Protein AF-A0A928F4H4-F1 (afdb_monomer_lite)

pLDDT: mean 90.42, std 11.38, range [38.97, 98.25]

Secondary structure (DSSP, 8-state):
-HHHHHHHHHHHHHHHHHHHHHHHHHHHHH-TTHHHH-HHHHHHHHHHHHHHHHTHHHHHHHHHTT-S-TT---GGGSTTHHHHHHHHHHHHHHHTTS--

Sequence (100 aa):
MKKYFERKSAILRVFMMEKHFDAVKNAMTKDPQALKKDAHLCKRLEILKKYYDGVWIRDYERDEREEFPGWLKRGVLSQDGLYDLLCSISSLQNADGEEK

Radius of gyration: 15.17 Å; chains: 1; bounding box: 27×24×55 Å

Foldseek 3Di:
DVVVVVLVVLLVVQLVLVVLLCVLVVQCVVPVCSCVVDPVNVVSLVVLVCCVVPCLVVSLVCVVVVSYDPPRDRLSSPPCRSVVSNVSNVVSVVVVVPPD

Structure (mmCIF, N/CA/C/O backbone):
data_AF-A0A928F4H4-F1
#
_entry.id   AF-A0A928F4H4-F1
#
loop_
_atom_site.group_PDB
_atom_site.id
_atom_site.type_symbol
_atom_site.label_atom_id
_atom_site.label_alt_id
_atom_site.label_comp_id
_atom_site.label_asym_id
_atom_site.label_entity_id
_atom_site.label_seq_id
_atom_site.pdbx_PDB_ins_code
_atom_site.Cartn_x
_atom_site.Cartn_y
_atom_site.Cartn_z
_atom_site.occupancy
_atom_site.B_iso_or_equiv
_atom_site.auth_seq_id
_atom_site.auth_comp_id
_atom_site.auth_asym_id
_atom_site.auth_atom_id
_atom_site.pdbx_PDB_model_num
ATOM 1 N N . MET A 1 1 ? 9.364 -13.505 -24.251 1.00 64.62 1 MET A N 1
ATOM 2 C CA . MET A 1 1 ? 8.054 -13.874 -23.658 1.00 64.62 1 MET A CA 1
ATOM 3 C C . MET A 1 1 ? 7.989 -13.620 -22.144 1.00 64.62 1 MET A C 1
ATOM 5 O O . MET A 1 1 ? 7.096 -12.904 -21.712 1.00 64.62 1 MET A O 1
ATOM 9 N N . LYS A 1 2 ? 8.964 -14.090 -21.345 1.00 73.00 2 LYS A N 1
ATOM 10 C CA . LYS A 1 2 ? 9.017 -13.910 -19.875 1.00 73.00 2 LYS A CA 1
ATOM 11 C C . LYS A 1 2 ? 8.910 -12.447 -19.388 1.00 73.00 2 LYS A C 1
ATOM 13 O O . LYS A 1 2 ? 8.045 -12.138 -18.578 1.00 73.00 2 LYS A O 1
ATOM 18 N N . LYS A 1 3 ? 9.684 -11.527 -19.981 1.00 71.75 3 LYS A N 1
ATOM 19 C CA . LYS A 1 3 ? 9.678 -10.084 -19.643 1.00 71.75 3 LYS A CA 1
ATOM 20 C C . LYS A 1 3 ? 8.302 -9.412 -19.807 1.00 71.75 3 LYS A C 1
ATOM 22 O O . LYS A 1 3 ? 7.941 -8.532 -19.035 1.00 71.75 3 LYS A O 1
ATOM 27 N N . TYR A 1 4 ? 7.514 -9.839 -20.798 1.00 74.75 4 TYR A N 1
ATOM 28 C CA . TYR A 1 4 ? 6.166 -9.308 -21.036 1.00 74.75 4 TYR A CA 1
ATOM 29 C C . TYR A 1 4 ? 5.178 -9.750 -19.949 1.00 74.75 4 TYR A C 1
ATOM 31 O O . TYR A 1 4 ? 4.403 -8.937 -19.446 1.00 74.75 4 TYR A O 1
ATOM 39 N N . PHE A 1 5 ? 5.236 -11.027 -19.562 1.00 78.25 5 PHE A N 1
ATOM 40 C CA . PHE A 1 5 ? 4.407 -11.571 -18.489 1.00 78.25 5 PHE A CA 1
ATOM 41 C C . PHE A 1 5 ? 4.745 -10.923 -17.141 1.00 78.25 5 PHE A C 1
ATOM 43 O O . PHE A 1 5 ? 3.846 -10.500 -16.422 1.00 78.25 5 PHE A O 1
ATOM 50 N N . GLU A 1 6 ? 6.033 -10.753 -16.835 1.00 80.06 6 GLU A N 1
ATOM 51 C CA . GLU A 1 6 ? 6.486 -10.067 -15.619 1.00 80.06 6 GLU A CA 1
ATOM 52 C C . GLU A 1 6 ? 5.985 -8.619 -15.544 1.00 80.06 6 GLU A C 1
ATOM 54 O O . GLU A 1 6 ? 5.499 -8.197 -14.493 1.00 80.06 6 GLU A O 1
ATOM 59 N N . ARG A 1 7 ? 6.025 -7.879 -16.662 1.00 83.50 7 ARG A N 1
ATOM 60 C CA . ARG A 1 7 ? 5.501 -6.506 -16.732 1.00 83.50 7 ARG A CA 1
ATOM 61 C C . ARG A 1 7 ? 3.990 -6.460 -16.503 1.00 83.50 7 ARG A C 1
ATOM 63 O O . ARG A 1 7 ? 3.523 -5.652 -15.706 1.00 83.50 7 ARG A O 1
ATOM 70 N N . LYS A 1 8 ? 3.220 -7.341 -17.153 1.00 89.38 8 LYS A N 1
ATOM 71 C CA . LYS A 1 8 ? 1.765 -7.440 -16.932 1.00 89.38 8 LYS A CA 1
ATOM 72 C C . LYS A 1 8 ? 1.428 -7.771 -15.478 1.00 89.38 8 LYS A C 1
ATOM 74 O O . LYS A 1 8 ? 0.534 -7.153 -14.907 1.00 89.38 8 LYS A O 1
ATOM 79 N N . SER A 1 9 ? 2.167 -8.698 -14.875 1.00 92.25 9 SER A N 1
ATOM 80 C CA . SER A 1 9 ? 1.986 -9.085 -13.475 1.00 92.25 9 SER A CA 1
ATOM 81 C C . SER A 1 9 ? 2.316 -7.947 -12.506 1.00 92.25 9 SER A C 1
ATOM 83 O O . SER A 1 9 ? 1.624 -7.798 -11.502 1.00 92.25 9 SER A O 1
ATOM 85 N N . ALA A 1 10 ? 3.331 -7.127 -12.798 1.00 95.19 10 ALA A N 1
ATOM 86 C CA . ALA A 1 10 ? 3.642 -5.935 -12.007 1.00 95.19 10 ALA A CA 1
ATOM 87 C C . ALA A 1 10 ? 2.532 -4.878 -12.111 1.00 95.19 10 ALA A C 1
ATOM 89 O O . ALA A 1 10 ? 2.041 -4.417 -11.087 1.00 95.19 10 ALA A O 1
ATOM 90 N N . ILE A 1 11 ? 2.058 -4.575 -13.326 1.00 96.25 11 ILE A N 1
ATOM 91 C CA . ILE A 1 11 ? 0.953 -3.623 -13.540 1.00 96.25 11 ILE A CA 1
ATOM 92 C C . ILE A 1 11 ? -0.299 -4.057 -12.770 1.00 96.25 11 ILE A C 1
ATOM 94 O O . ILE A 1 11 ? -0.899 -3.250 -12.063 1.00 96.25 11 ILE A O 1
ATOM 98 N N . LEU A 1 12 ? -0.685 -5.333 -12.877 1.00 96.75 12 LEU A N 1
ATOM 99 C CA . LEU A 1 12 ? -1.865 -5.845 -12.182 1.00 96.75 12 LEU A CA 1
ATOM 100 C C . LEU A 1 12 ? -1.695 -5.779 -10.661 1.00 96.75 12 LEU A C 1
ATOM 102 O O . LEU A 1 12 ? -2.634 -5.418 -9.956 1.00 96.75 12 LEU A O 1
ATOM 106 N N . ARG A 1 13 ? -0.502 -6.104 -10.154 1.00 97.69 13 ARG A N 1
ATOM 107 C CA . ARG A 1 13 ? -0.211 -6.025 -8.724 1.00 97.69 13 ARG A CA 1
ATOM 108 C C . ARG A 1 13 ? -0.314 -4.590 -8.218 1.00 97.69 13 ARG A C 1
ATOM 110 O O . ARG A 1 13 ? -1.083 -4.365 -7.292 1.00 97.69 13 ARG A O 1
ATOM 117 N N . VAL A 1 14 ? 0.362 -3.633 -8.853 1.00 97.94 14 VAL A N 1
ATOM 118 C CA . VAL A 1 14 ? 0.308 -2.212 -8.466 1.00 97.94 14 VAL A CA 1
ATOM 119 C C . VAL A 1 14 ? -1.124 -1.685 -8.524 1.00 97.94 14 VAL A C 1
ATOM 121 O O . VAL A 1 14 ? -1.583 -1.072 -7.569 1.00 97.94 14 VAL A O 1
ATOM 124 N N . PHE A 1 15 ? -1.880 -2.022 -9.571 1.00 97.88 15 PHE A N 1
ATOM 125 C CA . PHE A 1 15 ? -3.296 -1.663 -9.673 1.00 97.88 15 PHE A CA 1
ATOM 126 C C . PHE A 1 15 ? -4.137 -2.189 -8.498 1.00 97.88 15 PHE A C 1
ATOM 128 O O . PHE A 1 15 ? -4.999 -1.483 -7.972 1.00 97.88 15 PHE A O 1
ATOM 135 N N . MET A 1 16 ? -3.907 -3.433 -8.073 1.00 98.19 16 MET A N 1
ATOM 136 C CA . MET A 1 16 ? -4.615 -4.011 -6.929 1.00 98.19 16 MET A CA 1
ATOM 137 C C . MET A 1 16 ? -4.174 -3.383 -5.604 1.00 98.19 16 MET A C 1
ATOM 139 O O . MET A 1 16 ? -5.021 -3.116 -4.751 1.00 98.19 16 MET A O 1
ATOM 143 N N . MET A 1 17 ? -2.880 -3.109 -5.436 1.00 98.25 17 MET A N 1
ATOM 144 C CA . MET A 1 17 ? -2.353 -2.473 -4.228 1.00 98.25 17 MET A CA 1
ATOM 145 C C . MET A 1 17 ? -2.829 -1.029 -4.094 1.00 98.25 17 MET A C 1
ATOM 147 O O . MET A 1 17 ? -3.216 -0.636 -3.000 1.00 98.25 17 MET A O 1
ATOM 151 N N . GLU A 1 18 ? -2.936 -0.286 -5.195 1.00 98.06 18 GLU A N 1
ATOM 152 C CA . GLU A 1 18 ? -3.525 1.056 -5.213 1.00 98.06 18 GLU A CA 1
ATOM 153 C C . GLU A 1 18 ? -4.965 1.044 -4.683 1.00 98.06 18 GLU A C 1
ATOM 155 O O . GLU A 1 18 ? -5.330 1.852 -3.834 1.00 98.06 18 GLU A O 1
ATOM 160 N N . LYS A 1 19 ? -5.784 0.067 -5.098 1.00 98.19 19 LYS A N 1
ATOM 161 C CA . LYS A 1 19 ? -7.161 -0.071 -4.592 1.00 98.19 19 LYS A CA 1
ATOM 162 C C . LYS A 1 19 ? -7.221 -0.363 -3.096 1.00 98.19 19 LYS A C 1
ATOM 164 O O . LYS A 1 19 ? -8.162 0.060 -2.424 1.00 98.19 19 LYS A O 1
ATOM 169 N N . HIS A 1 20 ? -6.282 -1.148 -2.573 1.00 98.19 20 HIS A N 1
ATOM 170 C CA . HIS A 1 20 ? -6.198 -1.398 -1.136 1.00 98.19 20 HIS A CA 1
ATOM 171 C C . HIS A 1 20 ? -5.740 -0.145 -0.393 1.00 98.19 20 HIS A C 1
ATOM 173 O O . HIS A 1 20 ? -6.364 0.216 0.603 1.00 98.19 20 HIS A O 1
ATOM 179 N N . PHE A 1 21 ? -4.715 0.525 -0.915 1.00 98.12 21 PHE A N 1
ATOM 180 C CA . PHE A 1 21 ? -4.149 1.750 -0.372 1.00 98.12 21 PHE A CA 1
ATOM 181 C C . PHE A 1 21 ? -5.198 2.857 -0.278 1.00 98.12 21 PHE A C 1
ATOM 183 O O . PHE A 1 21 ? -5.452 3.358 0.813 1.00 98.12 21 PHE A O 1
ATOM 190 N N . ASP A 1 22 ? -5.898 3.151 -1.374 1.00 97.75 22 ASP A N 1
ATOM 191 C CA . ASP A 1 22 ? -6.974 4.141 -1.401 1.00 97.75 22 ASP A CA 1
ATOM 192 C C . ASP A 1 22 ? -8.100 3.799 -0.427 1.00 97.75 22 ASP A C 1
ATOM 194 O O . ASP A 1 22 ? -8.613 4.677 0.260 1.00 97.75 22 ASP A O 1
ATOM 198 N N . ALA A 1 23 ? -8.509 2.529 -0.358 1.00 97.50 23 ALA A N 1
ATOM 199 C CA . ALA A 1 23 ? -9.583 2.116 0.538 1.00 97.50 23 ALA A CA 1
ATOM 200 C C . ALA A 1 23 ? -9.211 2.354 2.008 1.00 97.50 23 ALA A C 1
ATOM 202 O O . ALA A 1 23 ? -10.002 2.934 2.748 1.00 97.50 23 ALA A O 1
ATOM 203 N N . VAL A 1 24 ? -8.006 1.940 2.414 1.00 97.06 24 VAL A N 1
ATOM 204 C CA . VAL A 1 24 ? -7.523 2.119 3.789 1.00 97.06 24 VAL A CA 1
ATOM 205 C C . VAL A 1 24 ? -7.299 3.598 4.087 1.00 97.06 24 VAL A C 1
ATOM 207 O O . VAL A 1 24 ? -7.825 4.093 5.080 1.00 97.06 24 VAL A O 1
ATOM 210 N N . LYS A 1 25 ? -6.601 4.325 3.207 1.00 96.00 25 LYS A N 1
ATOM 211 C CA . LYS A 1 25 ? -6.334 5.759 3.361 1.00 96.00 25 LYS A CA 1
ATOM 212 C C . LYS A 1 25 ? -7.631 6.554 3.501 1.00 96.00 25 LYS A C 1
ATOM 214 O O . LYS A 1 25 ? -7.798 7.276 4.476 1.00 96.00 25 LYS A O 1
ATOM 219 N N . ASN A 1 26 ? -8.585 6.367 2.589 1.00 96.56 26 ASN A N 1
ATOM 220 C CA . ASN A 1 26 ? -9.848 7.106 2.616 1.00 96.56 26 ASN A CA 1
ATOM 221 C C . ASN A 1 26 ? -10.707 6.769 3.837 1.00 96.56 26 ASN A C 1
ATOM 223 O O . ASN A 1 26 ? -11.388 7.652 4.356 1.00 96.56 26 ASN A O 1
ATOM 227 N N . ALA A 1 27 ? -10.710 5.512 4.286 1.00 96.31 27 ALA A N 1
ATOM 228 C CA . ALA A 1 27 ? -11.440 5.129 5.488 1.00 96.31 27 ALA A CA 1
ATOM 229 C C . ALA A 1 27 ? -10.824 5.770 6.736 1.00 96.31 27 ALA A C 1
ATOM 231 O O . ALA A 1 27 ? -11.543 6.395 7.507 1.00 96.31 27 ALA A O 1
ATOM 232 N N . MET A 1 28 ? -9.497 5.700 6.869 1.00 94.06 28 MET A N 1
ATOM 233 C CA . MET A 1 28 ? -8.755 6.297 7.981 1.00 94.06 28 MET A CA 1
ATOM 234 C C . MET A 1 28 ? -8.876 7.821 8.035 1.00 94.06 28 MET A C 1
ATOM 236 O O . MET A 1 28 ? -8.978 8.387 9.117 1.00 94.06 28 MET A O 1
ATOM 240 N N . THR A 1 29 ? -8.909 8.496 6.881 1.00 93.56 29 THR A N 1
ATOM 241 C CA . THR A 1 29 ? -9.147 9.946 6.815 1.00 93.56 29 THR A CA 1
ATOM 242 C C . THR A 1 29 ? -10.555 10.326 7.281 1.00 93.56 29 THR A C 1
ATOM 244 O O . THR A 1 29 ? -10.735 11.398 7.850 1.00 93.56 29 THR A O 1
ATOM 247 N N . LYS A 1 30 ? -11.561 9.478 7.035 1.00 95.44 30 LYS A N 1
ATOM 248 C CA . LYS A 1 30 ? -12.955 9.741 7.435 1.00 95.44 30 LYS A CA 1
ATOM 249 C C . LYS A 1 30 ? -13.226 9.391 8.893 1.00 95.44 30 LYS A C 1
ATOM 251 O O . LYS A 1 30 ? -13.981 10.094 9.555 1.00 95.44 30 LYS A O 1
ATOM 256 N N . ASP A 1 31 ? -12.658 8.288 9.360 1.00 93.94 31 ASP A N 1
ATOM 257 C CA . ASP A 1 31 ? -12.824 7.784 10.715 1.00 93.94 31 ASP A CA 1
ATOM 258 C C . ASP A 1 31 ? -11.517 7.108 11.162 1.00 93.94 31 ASP A C 1
ATOM 260 O O . ASP A 1 31 ? -11.215 5.999 10.708 1.00 93.94 31 ASP A O 1
ATOM 264 N N . PRO A 1 32 ? -10.748 7.723 12.081 1.00 89.81 32 PRO A N 1
ATOM 265 C CA . PRO A 1 32 ? -9.530 7.123 12.625 1.00 89.81 32 PRO A CA 1
ATOM 266 C C . PRO A 1 32 ? -9.752 5.762 13.302 1.00 89.81 32 PRO A C 1
ATOM 268 O O . PRO A 1 32 ? -8.816 4.984 13.457 1.00 89.81 32 PRO A O 1
ATOM 271 N N . GLN A 1 33 ? -10.991 5.445 13.688 1.00 91.00 33 GLN A N 1
ATOM 272 C CA . GLN A 1 33 ? -11.367 4.178 14.310 1.00 91.00 33 GLN A CA 1
ATOM 273 C C . GLN A 1 33 ? -11.895 3.151 13.290 1.00 91.00 33 GLN A C 1
ATOM 275 O O . GLN A 1 33 ? -12.313 2.060 13.685 1.00 91.00 33 GLN A O 1
ATOM 280 N N . ALA A 1 34 ? -11.875 3.450 11.983 1.00 94.00 34 ALA A N 1
ATOM 281 C CA . ALA A 1 34 ? -12.418 2.581 10.935 1.00 94.00 34 ALA A CA 1
ATOM 282 C C . ALA A 1 34 ? -11.816 1.168 10.959 1.00 94.00 34 ALA A C 1
ATOM 284 O O . ALA A 1 34 ? -12.537 0.183 10.805 1.00 94.00 34 ALA A O 1
ATOM 285 N N . LEU A 1 35 ? -10.510 1.050 11.223 1.00 92.56 35 LEU A N 1
ATOM 286 C CA . LEU A 1 35 ? -9.835 -0.247 11.326 1.00 92.56 35 LEU A CA 1
ATOM 287 C C . LEU A 1 35 ? -10.330 -1.087 12.510 1.00 92.56 35 LEU A C 1
ATOM 289 O O . LEU A 1 35 ? -10.354 -2.306 12.413 1.00 92.56 35 LEU A O 1
ATOM 293 N N . LYS A 1 36 ? -10.786 -0.477 13.610 1.00 90.75 36 LYS A N 1
ATOM 294 C CA . LYS A 1 36 ? -11.371 -1.243 14.725 1.00 90.75 36 LYS A CA 1
ATOM 295 C C . LYS A 1 36 ? -12.770 -1.767 14.400 1.00 90.75 36 LYS A C 1
ATOM 297 O O . LYS A 1 36 ? -13.206 -2.756 14.980 1.00 90.75 36 LYS A O 1
ATOM 302 N N . LYS A 1 37 ? -13.479 -1.090 13.495 1.00 92.50 37 LYS A N 1
ATOM 303 C CA . LYS A 1 37 ? -14.892 -1.348 13.182 1.00 92.50 37 LYS A CA 1
ATOM 304 C C . LYS A 1 37 ? -15.084 -2.266 11.975 1.00 92.50 37 LYS A C 1
ATOM 306 O O . LYS A 1 37 ? -16.140 -2.879 11.852 1.00 92.50 37 LYS A O 1
ATOM 311 N N . ASP A 1 38 ? -14.094 -2.362 11.089 1.00 94.94 38 ASP A N 1
ATOM 312 C CA . ASP A 1 38 ? -14.217 -3.071 9.815 1.00 94.94 38 ASP A CA 1
ATOM 313 C C . ASP A 1 38 ? -13.091 -4.100 9.608 1.00 94.94 38 ASP A C 1
ATOM 315 O O . ASP A 1 38 ? -11.953 -3.785 9.242 1.00 94.94 38 ASP A O 1
ATOM 319 N N . ALA A 1 39 ? -13.450 -5.378 9.762 1.00 94.38 39 ALA A N 1
ATOM 320 C CA . ALA A 1 39 ? -12.552 -6.506 9.531 1.00 94.38 39 ALA A CA 1
ATOM 321 C C . ALA A 1 39 ? -12.048 -6.598 8.075 1.00 94.38 39 ALA A C 1
ATOM 323 O O . ALA A 1 39 ? -10.940 -7.086 7.828 1.00 94.38 39 ALA A O 1
ATOM 324 N N . HIS A 1 40 ? -12.816 -6.1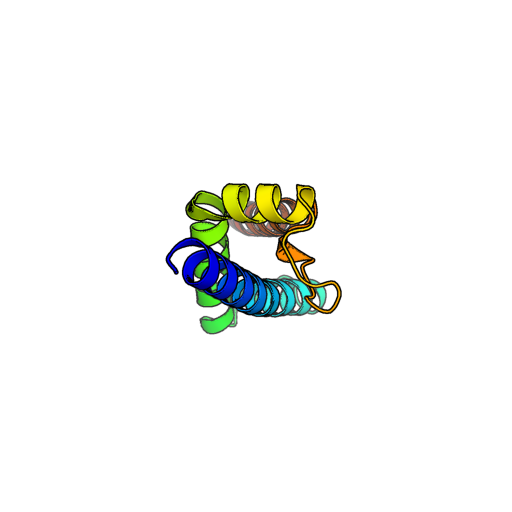15 7.092 1.00 96.00 40 HIS A N 1
ATOM 325 C CA . HIS A 1 40 ? -12.357 -6.056 5.707 1.00 96.00 40 HIS A CA 1
ATOM 326 C C . HIS A 1 40 ? -11.263 -5.004 5.526 1.00 96.00 40 HIS A C 1
ATOM 328 O O . HIS A 1 40 ? -10.315 -5.262 4.781 1.00 96.00 40 HIS A O 1
ATOM 334 N N . LEU A 1 41 ? -11.343 -3.856 6.206 1.00 96.31 41 LEU A N 1
ATOM 335 C CA . LEU A 1 41 ? -10.263 -2.864 6.198 1.00 96.31 41 LEU A CA 1
ATOM 336 C C . LEU A 1 41 ? -8.997 -3.403 6.869 1.00 96.31 41 LEU A C 1
ATOM 338 O O . LEU A 1 41 ? -7.918 -3.250 6.295 1.00 96.31 41 LEU A O 1
ATOM 342 N N . CYS A 1 42 ? -9.117 -4.127 7.987 1.00 95.06 42 CYS A N 1
ATOM 343 C CA . CYS A 1 42 ? -7.983 -4.833 8.598 1.00 95.06 42 CYS A CA 1
ATOM 344 C C . CYS A 1 42 ? -7.310 -5.801 7.622 1.00 95.06 42 CYS A C 1
ATOM 346 O O . CYS A 1 42 ? -6.096 -5.752 7.433 1.00 95.06 42 CYS A O 1
ATOM 348 N N . LYS A 1 43 ? -8.091 -6.622 6.913 1.00 97.50 43 LYS A N 1
ATOM 349 C CA . LYS A 1 43 ? -7.543 -7.550 5.915 1.00 97.50 43 LYS A CA 1
ATOM 350 C C . LYS A 1 43 ? -6.839 -6.826 4.763 1.00 97.50 43 LYS A C 1
ATOM 352 O O . LYS A 1 43 ? -5.817 -7.293 4.265 1.00 97.50 43 LYS A O 1
ATOM 357 N N . ARG A 1 44 ? -7.367 -5.681 4.319 1.00 98.00 44 ARG A N 1
ATOM 358 C CA . ARG A 1 44 ? -6.718 -4.845 3.291 1.00 98.00 44 ARG A CA 1
ATOM 359 C C . ARG A 1 44 ? -5.399 -4.268 3.796 1.00 98.00 44 ARG A C 1
ATOM 361 O O . ARG A 1 44 ? -4.422 -4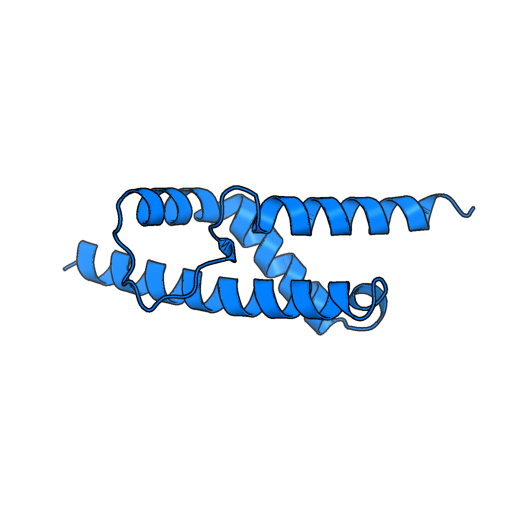.286 3.054 1.00 98.00 44 ARG A O 1
ATOM 368 N N . LEU A 1 45 ? -5.358 -3.811 5.045 1.00 97.00 45 LEU A N 1
ATOM 369 C CA . LEU A 1 45 ? -4.135 -3.346 5.688 1.00 97.00 45 LEU A CA 1
ATOM 370 C C . LEU A 1 45 ? -3.085 -4.461 5.785 1.00 97.00 45 LEU A C 1
ATOM 372 O O . LEU A 1 45 ? -1.924 -4.226 5.473 1.00 97.00 45 LEU A O 1
ATOM 376 N N . GLU A 1 46 ? -3.470 -5.681 6.156 1.00 97.25 46 GLU A N 1
ATOM 377 C CA . GLU A 1 46 ? -2.545 -6.823 6.185 1.00 97.25 46 GLU A CA 1
ATOM 378 C C . GLU A 1 46 ? -1.954 -7.138 4.807 1.00 97.25 46 GLU A C 1
ATOM 380 O O . GLU A 1 46 ? -0.768 -7.446 4.696 1.00 97.25 46 GLU A O 1
ATOM 385 N N . ILE A 1 47 ? -2.766 -7.046 3.748 1.00 98.19 47 ILE A N 1
ATOM 386 C CA . ILE A 1 47 ? -2.291 -7.202 2.366 1.00 98.19 47 ILE A CA 1
ATOM 387 C C . ILE A 1 47 ? -1.253 -6.123 2.038 1.00 98.19 47 ILE A C 1
ATOM 389 O O . ILE A 1 47 ? -0.208 -6.446 1.477 1.00 98.19 47 ILE A O 1
ATOM 393 N N . LEU A 1 48 ? -1.511 -4.869 2.418 1.00 97.81 48 LEU A N 1
ATOM 394 C CA . LEU A 1 48 ? -0.581 -3.758 2.208 1.00 97.81 48 LEU A CA 1
ATOM 395 C C . LEU A 1 48 ? 0.726 -3.929 2.991 1.00 97.81 48 LEU A C 1
ATOM 397 O O . LEU A 1 48 ? 1.787 -3.706 2.418 1.00 97.81 48 LEU A O 1
ATOM 401 N N . LYS A 1 49 ? 0.668 -4.384 4.250 1.00 97.00 49 LYS A N 1
ATOM 402 C CA . LYS A 1 49 ? 1.860 -4.700 5.058 1.00 97.00 49 LYS A CA 1
ATOM 403 C C . LYS A 1 49 ? 2.716 -5.772 4.380 1.00 97.00 49 LYS A C 1
ATOM 405 O O . LYS A 1 49 ? 3.881 -5.542 4.090 1.00 97.00 49 LYS A O 1
ATOM 410 N N . LYS A 1 50 ? 2.103 -6.898 3.995 1.00 97.81 50 LYS A N 1
ATOM 411 C CA . LYS A 1 50 ? 2.797 -7.980 3.270 1.00 97.81 50 LYS A CA 1
ATOM 412 C C . LYS A 1 50 ? 3.377 -7.524 1.933 1.00 97.81 50 LYS A C 1
ATOM 414 O O . LYS A 1 50 ? 4.411 -8.027 1.503 1.00 97.81 50 LYS A O 1
ATOM 419 N N . TYR A 1 51 ? 2.688 -6.620 1.242 1.00 97.44 51 TYR A N 1
ATOM 420 C CA . TYR A 1 51 ? 3.180 -6.044 -0.002 1.00 97.44 51 TYR A CA 1
ATOM 421 C C . TYR A 1 51 ? 4.417 -5.174 0.235 1.00 97.44 51 TYR A C 1
ATOM 423 O O . TYR A 1 51 ? 5.408 -5.366 -0.473 1.00 97.44 51 TYR A O 1
ATOM 431 N N . TYR A 1 52 ? 4.365 -4.292 1.239 1.00 95.94 52 TYR A N 1
ATOM 432 C CA . TYR A 1 52 ? 5.468 -3.422 1.647 1.00 95.94 52 TYR A CA 1
ATOM 433 C C . TYR A 1 52 ? 6.718 -4.224 2.026 1.00 95.94 52 TYR A C 1
ATOM 435 O O . TYR A 1 52 ? 7.780 -4.006 1.449 1.00 95.94 52 TYR A O 1
ATOM 443 N N . ASP A 1 53 ? 6.560 -5.229 2.891 1.00 94.94 53 ASP A N 1
ATOM 444 C CA . ASP A 1 53 ? 7.661 -6.081 3.364 1.00 94.94 53 ASP A CA 1
ATOM 445 C C . ASP A 1 53 ? 8.228 -7.006 2.271 1.00 94.94 53 ASP A C 1
ATOM 447 O O . ASP A 1 53 ? 9.319 -7.558 2.404 1.00 94.94 53 ASP A O 1
ATOM 451 N N . GLY A 1 54 ? 7.459 -7.233 1.205 1.00 95.62 54 GLY A N 1
ATOM 452 C CA . GLY A 1 54 ? 7.784 -8.185 0.153 1.00 95.62 54 GLY A CA 1
ATOM 453 C C . GLY A 1 54 ? 8.289 -7.521 -1.120 1.00 95.62 54 GLY A C 1
ATOM 454 O O . GLY A 1 54 ? 9.483 -7.376 -1.360 1.00 95.62 54 GLY A O 1
ATOM 455 N N . VAL A 1 55 ? 7.356 -7.224 -2.023 1.00 95.94 55 VAL A N 1
ATOM 456 C CA . VAL A 1 55 ? 7.665 -6.907 -3.428 1.00 95.94 55 VAL A CA 1
ATOM 457 C C . VAL A 1 55 ? 7.529 -5.426 -3.767 1.00 95.94 55 VAL A C 1
ATOM 459 O O . VAL A 1 55 ? 7.815 -5.059 -4.905 1.00 95.94 55 VAL A O 1
ATOM 462 N N . TRP A 1 56 ? 7.131 -4.587 -2.806 1.00 96.44 56 TRP A N 1
ATOM 463 C CA . TRP A 1 56 ? 6.949 -3.149 -3.005 1.00 96.44 56 TRP A CA 1
ATOM 464 C C . TRP A 1 56 ? 8.196 -2.476 -3.577 1.00 96.44 56 TRP A C 1
ATOM 466 O O . TRP A 1 56 ? 8.089 -1.814 -4.603 1.00 96.44 56 TRP A O 1
ATOM 476 N N . ILE A 1 57 ? 9.382 -2.726 -3.007 1.00 95.38 57 ILE A N 1
ATOM 4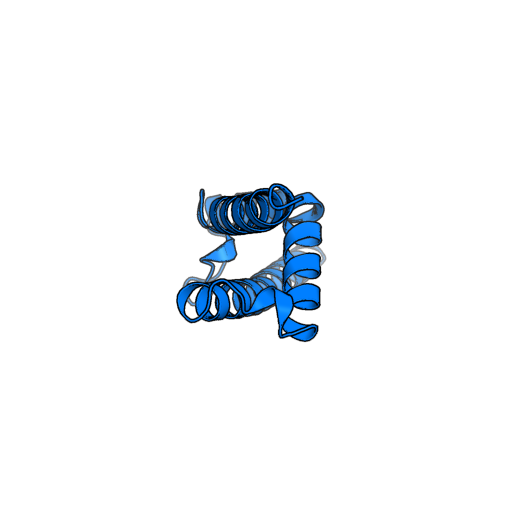77 C CA . ILE A 1 57 ? 10.625 -2.077 -3.462 1.00 95.38 57 ILE A CA 1
ATOM 478 C C . ILE A 1 57 ? 10.932 -2.376 -4.934 1.00 95.38 57 ILE A C 1
ATOM 480 O O . ILE A 1 57 ? 11.342 -1.505 -5.692 1.00 95.38 57 ILE A O 1
ATOM 484 N N . ARG A 1 58 ? 10.642 -3.600 -5.385 1.00 95.50 58 ARG A N 1
ATOM 485 C CA . ARG A 1 58 ? 10.847 -4.003 -6.779 1.00 95.50 58 ARG A CA 1
ATOM 486 C C . ARG A 1 58 ? 9.874 -3.297 -7.722 1.00 95.50 58 ARG A C 1
ATOM 488 O O . ARG A 1 58 ? 10.218 -3.063 -8.878 1.00 95.50 58 ARG A O 1
ATOM 495 N N . ASP A 1 59 ? 8.651 -3.032 -7.271 1.00 96.38 59 ASP A N 1
ATOM 496 C CA . ASP A 1 59 ? 7.682 -2.264 -8.051 1.00 96.38 59 ASP A CA 1
ATOM 497 C C . ASP A 1 59 ? 8.017 -0.775 -8.038 1.00 96.38 59 ASP A C 1
ATOM 499 O O . ASP A 1 59 ? 7.961 -0.156 -9.092 1.00 96.38 59 ASP A O 1
ATOM 503 N N . TYR A 1 60 ? 8.479 -0.234 -6.912 1.00 95.81 60 TYR A N 1
ATOM 504 C CA . TYR A 1 60 ? 9.009 1.125 -6.825 1.00 95.81 60 TYR A CA 1
ATOM 505 C C . TYR A 1 60 ? 10.151 1.350 -7.828 1.00 95.81 60 TYR A C 1
ATOM 507 O O . TYR A 1 60 ? 10.065 2.217 -8.689 1.00 95.81 60 TYR A O 1
ATOM 515 N N . GLU A 1 61 ? 11.162 0.478 -7.839 1.00 95.00 61 GLU A N 1
ATOM 516 C CA . GLU A 1 61 ? 12.269 0.550 -8.803 1.00 95.00 61 GLU A CA 1
ATOM 517 C C . GLU A 1 61 ? 11.822 0.457 -10.273 1.00 95.00 61 GLU A C 1
ATOM 519 O O . GLU A 1 61 ? 12.526 0.916 -11.171 1.00 95.00 61 GLU A O 1
ATOM 524 N N . ARG A 1 62 ? 10.689 -0.200 -10.562 1.00 94.62 62 ARG A N 1
ATOM 525 C CA . ARG A 1 62 ? 10.116 -0.230 -11.919 1.00 94.62 62 ARG A CA 1
ATOM 526 C C . ARG A 1 62 ? 9.453 1.091 -12.279 1.00 94.62 62 ARG A C 1
ATOM 528 O O . ARG A 1 62 ? 9.501 1.460 -13.451 1.00 94.62 62 ARG A O 1
ATOM 535 N N . ASP A 1 63 ? 8.838 1.759 -11.309 1.00 94.75 63 ASP A N 1
ATOM 536 C CA . ASP A 1 63 ? 8.258 3.086 -11.505 1.00 94.75 63 ASP A CA 1
ATOM 537 C C . ASP A 1 63 ? 9.344 4.118 -11.804 1.00 94.75 63 ASP A C 1
ATOM 539 O O . ASP A 1 63 ? 9.241 4.828 -12.799 1.00 94.75 63 ASP A O 1
ATOM 543 N N . GLU A 1 64 ? 10.449 4.075 -11.056 1.00 94.81 64 GLU A N 1
ATOM 544 C CA . GLU A 1 64 ? 11.622 4.938 -11.272 1.00 94.81 64 GLU A CA 1
ATOM 545 C C . GLU A 1 64 ? 12.274 4.734 -12.648 1.00 94.81 64 GLU A C 1
ATOM 547 O O . GLU A 1 64 ? 12.914 5.629 -13.194 1.00 94.81 64 GLU A O 1
ATOM 552 N N . ARG A 1 65 ? 12.108 3.546 -13.240 1.00 94.69 65 ARG A N 1
ATOM 553 C CA . ARG A 1 65 ? 12.552 3.234 -14.609 1.00 94.69 65 ARG A CA 1
ATOM 554 C C . ARG A 1 65 ? 11.487 3.518 -15.674 1.00 94.69 65 ARG A C 1
ATOM 556 O O . ARG A 1 65 ? 11.643 3.070 -16.810 1.00 94.69 65 ARG A O 1
ATOM 563 N N . GLU A 1 66 ? 10.395 4.188 -15.309 1.00 93.12 66 GLU A N 1
ATOM 564 C CA . G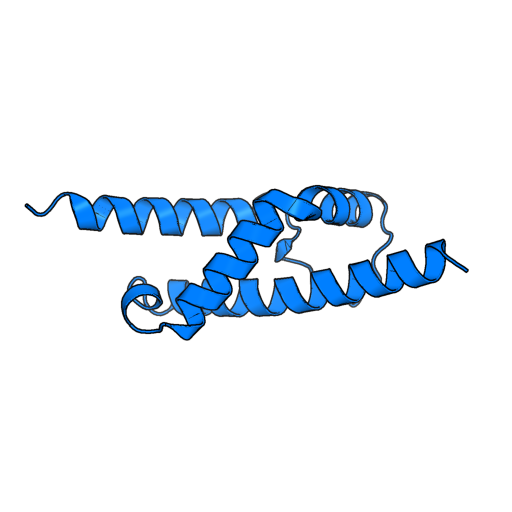LU A 1 66 ? 9.262 4.525 -16.179 1.00 93.12 66 GLU A CA 1
ATOM 565 C C . GLU A 1 66 ? 8.646 3.295 -16.884 1.00 93.12 66 GLU A C 1
ATOM 567 O O . GLU A 1 66 ? 8.115 3.359 -17.997 1.00 93.12 66 GLU A O 1
ATOM 572 N N . GLU A 1 67 ? 8.700 2.116 -16.250 1.00 93.44 67 GLU A N 1
ATOM 573 C CA . GLU A 1 67 ? 8.203 0.877 -16.859 1.00 93.44 67 GLU A CA 1
ATOM 574 C C . GLU A 1 67 ? 6.670 0.752 -16.805 1.00 93.44 67 GLU A C 1
ATOM 576 O O . GLU A 1 67 ? 6.082 -0.081 -17.521 1.00 93.44 67 GLU A O 1
ATOM 581 N N . PHE A 1 68 ? 6.006 1.559 -15.974 1.00 94.06 68 PHE A N 1
ATOM 582 C CA . PHE A 1 68 ? 4.554 1.584 -15.845 1.00 94.06 68 PHE A CA 1
ATOM 583 C C . PHE A 1 68 ? 3.897 2.525 -16.858 1.00 94.06 68 PHE A C 1
ATOM 585 O O . PHE A 1 68 ? 4.448 3.561 -17.218 1.00 94.06 68 PHE A O 1
ATOM 592 N N . PRO A 1 69 ? 2.699 2.179 -17.357 1.00 94.25 69 PRO A N 1
ATOM 593 C CA . PRO A 1 69 ? 1.990 3.059 -18.268 1.00 94.25 69 PRO A CA 1
ATOM 594 C C . PRO A 1 69 ? 1.469 4.301 -17.530 1.00 94.25 69 PRO A C 1
ATOM 596 O O . PRO A 1 69 ? 0.985 4.198 -16.405 1.00 94.25 69 PRO A O 1
ATOM 599 N N . GLY A 1 70 ? 1.478 5.460 -18.194 1.00 92.44 70 GLY A N 1
ATOM 600 C CA . GLY A 1 70 ? 1.106 6.742 -17.577 1.00 92.44 70 GLY A CA 1
ATOM 601 C C . GLY A 1 70 ? -0.318 6.816 -17.008 1.00 92.44 70 GLY A C 1
ATOM 602 O O . GLY A 1 70 ? -0.560 7.591 -16.090 1.00 92.44 70 GLY A O 1
ATOM 603 N N . TRP A 1 71 ? -1.247 5.983 -17.491 1.00 93.81 71 TRP A N 1
ATOM 604 C CA . TRP A 1 71 ? -2.619 5.903 -16.969 1.00 93.81 71 TRP A CA 1
ATOM 605 C C . TRP A 1 71 ? -2.728 5.176 -15.619 1.00 93.81 71 TRP A C 1
ATOM 607 O O . TRP A 1 71 ? -3.774 5.240 -14.973 1.00 93.81 71 TRP A O 1
ATOM 617 N N . LEU A 1 72 ? -1.690 4.447 -15.195 1.00 96.19 72 LEU A N 1
ATOM 618 C CA . LEU A 1 72 ? -1.718 3.678 -13.957 1.00 96.19 72 LEU A CA 1
ATOM 619 C C . LEU A 1 72 ? -1.570 4.619 -12.759 1.00 96.19 72 LEU A C 1
ATOM 621 O O . LEU A 1 72 ? -0.496 5.180 -12.525 1.00 96.19 72 LEU A O 1
ATOM 625 N N . LYS A 1 73 ? -2.646 4.751 -11.976 1.00 95.44 73 LYS A N 1
ATOM 626 C CA . LYS A 1 73 ? -2.579 5.369 -10.651 1.00 95.44 73 LYS A CA 1
ATOM 627 C C . LYS A 1 73 ? -1.687 4.513 -9.747 1.00 95.44 73 LYS A C 1
ATOM 629 O O . LYS A 1 73 ? -1.843 3.293 -9.702 1.00 95.44 73 LYS A O 1
ATOM 634 N N . ARG A 1 74 ? -0.745 5.166 -9.074 1.00 94.44 74 ARG A N 1
ATOM 635 C CA . ARG A 1 74 ? 0.345 4.524 -8.331 1.00 94.44 74 ARG A CA 1
ATOM 636 C C . ARG A 1 74 ? 0.765 5.341 -7.110 1.00 94.44 74 ARG A C 1
ATOM 638 O O . ARG A 1 74 ? 1.945 5.457 -6.812 1.00 94.44 74 ARG A O 1
ATOM 645 N N . GLY A 1 75 ? -0.209 5.908 -6.395 1.00 94.75 75 GLY A N 1
ATOM 646 C CA . GLY A 1 75 ? 0.044 6.584 -5.120 1.00 94.75 75 GLY A CA 1
ATOM 647 C C . GLY A 1 75 ? 0.634 5.637 -4.071 1.00 94.75 75 GLY A C 1
ATOM 648 O O . GLY A 1 75 ? 1.413 6.059 -3.228 1.00 94.75 75 GLY A O 1
ATOM 649 N N . VAL A 1 76 ? 0.348 4.337 -4.176 1.00 96.25 76 VAL A N 1
ATOM 650 C CA . VAL A 1 76 ? 0.964 3.286 -3.357 1.00 96.25 76 VAL A CA 1
ATOM 651 C C . VAL A 1 76 ? 2.480 3.148 -3.571 1.00 96.25 76 VAL A C 1
ATOM 653 O O . VAL A 1 76 ? 3.159 2.557 -2.734 1.00 96.25 76 VAL A O 1
ATOM 656 N N . LEU A 1 77 ? 3.014 3.670 -4.681 1.00 95.62 77 LEU A N 1
ATOM 657 C CA . LEU A 1 77 ? 4.445 3.708 -4.991 1.00 95.62 77 LEU A CA 1
ATOM 658 C C . LEU A 1 77 ? 5.066 5.092 -4.768 1.00 95.62 77 LEU A C 1
ATOM 660 O O . LEU A 1 77 ? 6.239 5.265 -5.071 1.00 95.62 77 LEU A O 1
ATOM 664 N N . SER A 1 78 ? 4.337 6.085 -4.247 1.00 91.38 78 SER A N 1
ATOM 665 C CA . SER A 1 78 ? 4.993 7.352 -3.916 1.00 91.38 78 SER A CA 1
ATOM 666 C C . SER A 1 78 ? 5.995 7.138 -2.782 1.00 91.38 78 SER A C 1
ATOM 668 O O . SER A 1 78 ? 5.716 6.357 -1.870 1.00 91.38 78 SER A O 1
ATOM 670 N N . GLN A 1 79 ? 7.113 7.868 -2.833 1.00 74.31 79 GLN A N 1
ATOM 671 C CA . GLN A 1 79 ? 8.261 7.745 -1.927 1.00 74.31 79 GLN A CA 1
ATOM 672 C C . GLN A 1 79 ? 7.862 7.574 -0.449 1.00 74.31 79 GLN A C 1
ATOM 674 O O . GLN A 1 79 ? 8.349 6.655 0.201 1.00 74.31 79 GLN A O 1
ATOM 679 N N . ASP A 1 80 ? 6.879 8.349 0.021 1.00 83.56 80 ASP A N 1
ATOM 680 C CA . ASP A 1 80 ? 6.410 8.295 1.414 1.00 83.56 80 ASP A CA 1
ATOM 681 C C . ASP A 1 80 ? 4.974 7.747 1.567 1.00 83.56 80 ASP A C 1
ATOM 683 O O . ASP A 1 80 ? 4.449 7.605 2.663 1.00 83.56 80 ASP A O 1
ATOM 687 N N . GLY A 1 81 ? 4.297 7.375 0.475 1.00 88.69 81 GLY A N 1
ATOM 688 C CA . GLY A 1 81 ? 2.841 7.167 0.486 1.00 88.69 81 GLY A CA 1
ATOM 689 C C . GLY A 1 81 ? 2.384 5.988 1.339 1.00 88.69 81 GLY A C 1
ATOM 690 O O . GLY A 1 81 ? 1.556 6.136 2.242 1.00 88.69 81 GLY A O 1
ATOM 691 N N . LEU A 1 82 ? 2.896 4.795 1.023 1.00 93.38 82 LEU A N 1
ATOM 692 C CA . LEU A 1 82 ? 2.548 3.579 1.757 1.00 93.38 82 LEU A CA 1
ATOM 693 C C . LEU A 1 82 ? 3.195 3.561 3.145 1.00 93.38 82 LEU A C 1
ATOM 695 O O . LEU A 1 82 ? 2.537 3.168 4.106 1.00 93.38 82 LEU A O 1
ATOM 699 N N . TYR A 1 83 ? 4.443 4.017 3.252 1.00 91.88 83 TYR A N 1
ATOM 700 C CA . TYR A 1 83 ? 5.162 4.074 4.520 1.00 91.88 83 TYR A CA 1
ATOM 701 C C . TYR A 1 83 ? 4.440 4.962 5.545 1.00 91.88 83 TYR A C 1
ATOM 703 O O . TYR A 1 83 ? 4.095 4.478 6.625 1.00 91.88 83 TYR A O 1
ATOM 711 N N . ASP A 1 84 ? 4.091 6.199 5.181 1.00 93.00 84 ASP A N 1
ATOM 712 C CA . ASP A 1 84 ? 3.414 7.141 6.081 1.00 93.00 84 ASP A CA 1
ATOM 713 C C . ASP A 1 84 ? 2.067 6.612 6.568 1.00 93.00 84 ASP A C 1
ATOM 715 O O . ASP A 1 84 ? 1.711 6.764 7.741 1.00 93.00 84 ASP A O 1
ATOM 719 N N . LEU A 1 85 ? 1.309 5.955 5.683 1.00 93.38 85 LEU A N 1
ATOM 720 C CA . LEU A 1 85 ? 0.047 5.324 6.056 1.00 93.38 85 LEU A CA 1
ATOM 721 C C . LEU A 1 85 ? 0.267 4.231 7.112 1.00 93.38 85 LEU A C 1
ATOM 723 O O . LEU A 1 85 ? -0.465 4.181 8.103 1.00 93.38 85 LEU A O 1
ATOM 727 N N . LEU A 1 86 ? 1.260 3.359 6.915 1.00 94.25 86 LEU A N 1
ATOM 728 C CA . LEU A 1 86 ? 1.561 2.272 7.849 1.00 94.25 86 LEU A CA 1
ATOM 729 C C . LEU A 1 86 ? 2.056 2.803 9.200 1.00 94.25 86 LEU A C 1
ATOM 731 O O . LEU A 1 86 ? 1.599 2.320 10.240 1.00 94.25 86 LEU A O 1
ATOM 735 N N . CYS A 1 87 ? 2.921 3.819 9.197 1.00 93.00 87 CYS A N 1
ATOM 736 C CA . CYS A 1 87 ? 3.390 4.487 10.409 1.00 93.00 87 CYS A CA 1
ATOM 737 C C . CYS A 1 87 ? 2.242 5.154 11.169 1.00 93.00 87 CYS A C 1
ATOM 739 O O . CYS A 1 87 ? 2.095 4.920 12.366 1.00 93.00 87 CYS A O 1
ATOM 741 N N . SER A 1 88 ? 1.378 5.899 10.475 1.00 90.94 88 SER A N 1
ATOM 742 C CA . SER A 1 88 ? 0.223 6.573 11.085 1.00 90.94 88 SER A CA 1
ATOM 743 C C . SER A 1 88 ? -0.707 5.583 11.788 1.00 90.94 88 SER A C 1
ATOM 745 O O . SER A 1 88 ? -1.148 5.817 12.911 1.00 90.94 88 SER A O 1
ATOM 747 N N . ILE A 1 89 ? -0.982 4.443 11.147 1.00 91.56 89 ILE A N 1
ATOM 748 C CA . ILE A 1 89 ? -1.816 3.388 11.729 1.00 91.56 89 ILE A CA 1
ATOM 749 C C . ILE A 1 89 ? -1.129 2.748 12.939 1.00 91.56 89 ILE A C 1
ATOM 751 O O . ILE A 1 89 ? -1.789 2.509 13.947 1.00 91.56 89 ILE A O 1
ATOM 755 N N . SER A 1 90 ? 0.178 2.485 12.858 1.00 89.38 90 SER A N 1
ATOM 756 C CA . SER A 1 90 ? 0.950 1.933 13.978 1.00 89.38 90 SER A CA 1
ATOM 757 C C . SER A 1 90 ? 0.899 2.856 15.200 1.00 89.38 90 SER A C 1
ATOM 759 O O . SER A 1 90 ? 0.595 2.408 16.303 1.00 89.38 90 SER A O 1
ATOM 761 N N . SER A 1 91 ? 1.101 4.161 15.000 1.00 87.94 91 SER A N 1
ATOM 762 C CA . SER A 1 91 ? 1.017 5.158 16.071 1.00 87.94 91 SER A CA 1
ATOM 763 C C . SER A 1 91 ? -0.364 5.198 16.726 1.00 87.94 91 SER A C 1
ATOM 765 O O . SER A 1 91 ? -0.448 5.243 17.950 1.00 87.94 91 SER A O 1
ATOM 767 N N . LEU A 1 92 ? -1.443 5.116 15.939 1.00 85.44 92 LEU A N 1
ATOM 768 C CA . LEU A 1 92 ? -2.809 5.051 16.470 1.00 85.44 92 LEU A CA 1
ATOM 769 C C . LEU A 1 92 ? -3.052 3.778 17.293 1.00 85.44 92 LEU A C 1
ATOM 771 O O . LEU A 1 92 ? -3.611 3.855 18.380 1.00 85.44 92 LEU A O 1
ATOM 775 N N . GLN A 1 93 ? -2.587 2.619 16.814 1.00 83.12 93 GLN A N 1
ATOM 776 C CA . GLN A 1 93 ? -2.735 1.348 17.532 1.00 83.12 93 GLN A CA 1
ATOM 777 C C . GLN A 1 93 ? -1.977 1.326 18.868 1.00 83.12 93 GLN A C 1
ATOM 779 O O . GLN A 1 93 ? -2.449 0.698 19.814 1.00 83.12 93 GLN A O 1
ATOM 784 N N . ASN A 1 94 ? -0.830 2.005 18.953 1.00 77.38 94 ASN A N 1
ATOM 785 C CA . ASN A 1 94 ? -0.041 2.093 20.184 1.00 77.38 94 ASN A CA 1
ATOM 786 C C . ASN A 1 94 ? -0.633 3.093 21.190 1.00 77.38 94 ASN A C 1
ATOM 788 O O . ASN A 1 94 ? -0.637 2.806 22.383 1.00 77.38 94 ASN A O 1
ATOM 792 N N . ALA A 1 95 ? -1.180 4.222 20.724 1.00 72.81 95 ALA A N 1
ATOM 793 C CA . ALA A 1 95 ? -1.817 5.222 21.587 1.00 72.81 95 ALA A CA 1
ATOM 794 C C . ALA A 1 95 ? -3.065 4.676 22.310 1.00 72.81 95 ALA A C 1
ATOM 796 O O . ALA A 1 95 ? -3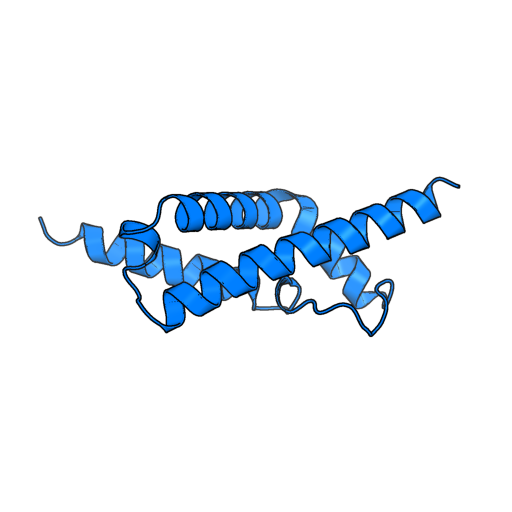.339 5.046 23.446 1.00 72.81 95 ALA A O 1
ATOM 797 N N . ASP A 1 96 ? -3.788 3.745 21.685 1.00 59.34 96 ASP A N 1
ATOM 798 C CA . ASP A 1 96 ? -4.921 3.045 22.303 1.00 59.34 96 ASP A CA 1
ATOM 799 C C . ASP A 1 96 ? -4.501 2.003 23.366 1.00 59.34 96 ASP A C 1
ATOM 801 O O . ASP A 1 96 ? -5.351 1.443 24.059 1.00 59.34 96 ASP A O 1
ATOM 805 N N . GLY A 1 97 ? -3.205 1.688 23.470 1.00 57.34 97 GLY A N 1
ATOM 806 C CA . GLY A 1 97 ? -2.660 0.696 24.401 1.00 57.34 97 GLY A CA 1
ATOM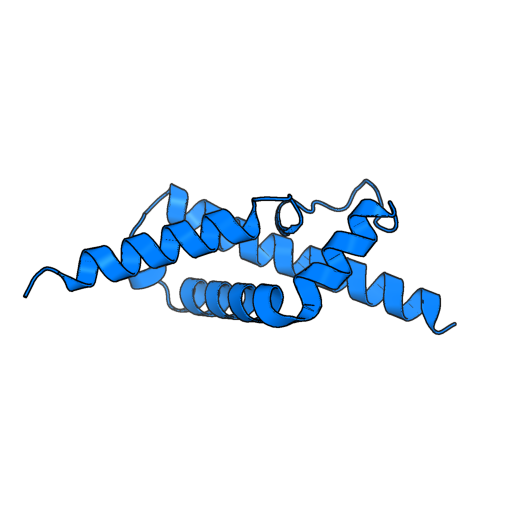 807 C C . GLY A 1 97 ? -2.259 1.249 25.773 1.00 57.34 97 GLY A C 1
ATOM 808 O O . GLY A 1 97 ? -1.988 0.450 26.669 1.00 57.34 97 GLY A O 1
ATOM 809 N N . GLU A 1 98 ? -2.224 2.576 25.942 1.00 52.22 98 GLU A N 1
ATOM 810 C CA . GLU A 1 98 ? -1.763 3.252 27.169 1.00 52.22 98 GLU A CA 1
ATOM 811 C C . GLU A 1 98 ? -2.889 3.609 28.161 1.00 52.22 98 GLU A C 1
ATOM 813 O O . GLU A 1 98 ? -2.606 4.033 29.278 1.00 52.22 98 GLU A O 1
ATOM 818 N N . GLU A 1 99 ? -4.163 3.368 27.829 1.00 47.09 99 GLU A N 1
ATOM 819 C CA . GLU A 1 99 ? -5.263 3.411 28.808 1.00 47.09 99 GLU A CA 1
ATOM 820 C C . GLU A 1 99 ? -5.404 2.056 29.528 1.00 47.09 99 GLU A C 1
ATOM 822 O O . GLU A 1 99 ? -6.293 1.256 29.217 1.00 47.09 99 GLU A O 1
ATOM 827 N N . LYS A 1 100 ? -4.520 1.772 30.493 1.00 38.97 100 LYS A N 1
ATOM 828 C CA . LYS A 1 100 ? -4.743 0.747 31.530 1.00 38.97 100 LYS A CA 1
ATOM 829 C C . LYS A 1 100 ? -4.218 1.179 32.889 1.00 38.97 100 LYS A C 1
ATOM 831 O O . LYS A 1 100 ? -3.047 1.605 32.955 1.00 38.97 100 LYS A O 1
#